Protein AF-A0A2M8CKU1-F1 (afdb_monomer)

Foldseek 3Di:
DVVQLVVLVVVCVVVVDDPLQAQEEEEEEAQADDDAPDQHHPPPPHPQVVSCVSNVHPNPNYYGHYDNDPPCRQVVQVVVVVVCVVVVNTDHYHYTYDYDCVRNDDPD

Secondary structure (DSSP, 8-state):
-HHHHHHHHHHHHHHT--GGG-SEEEEEESS-EE-TT--SEE-SS-HHHHHHHHTT---TTSEEEEEE--TTHHHHHHHHHHHHHHTTS-S-EEEEE---GGGTS---

Sequence (108 aa):
SDIGAISAKLAIEDAGIDPETLDQIIVAHNFGDVRKGTIQTDVLPSLAARIKNSLGIENTSCVAYDILFGCPGWVQGIIQAYAFIQAGMAKKCLVIAAETLSRVIDMH

Radius of gyration: 14.13 Å; Cα contacts (8 Å, |Δi|>4): 173; chains: 1; bounding box: 40×22×40 Å

Solvent-accessible surface area (backbone atoms only — not comparable to full-atom values): 6179 Å² total; per-residue (Å²): 76,67,72,47,32,56,53,48,52,52,52,39,60,75,68,72,55,66,72,65,67,37,36,31,34,36,27,18,27,72,63,63,36,60,52,85,99,40,85,60,56,52,62,79,73,34,53,20,44,52,24,40,57,73,71,67,51,75,50,80,76,35,47,51,38,64,42,80,54,53,93,58,14,52,60,53,38,51,53,50,47,51,52,34,40,76,69,68,75,33,89,34,67,48,72,44,68,51,82,61,64,87,61,68,60,80,95,122

Mean predicted aligned error: 3.03 Å

Structure (mmCIF, N/CA/C/O backbone):
data_AF-A0A2M8CKU1-F1
#
_entry.id   AF-A0A2M8CKU1-F1
#
loop_
_atom_site.group_PDB
_atom_site.id
_atom_site.type_symbol
_atom_site.label_atom_id
_atom_site.label_alt_id
_atom_site.label_comp_id
_atom_site.label_asym_id
_atom_site.label_entity_id
_atom_site.label_seq_id
_atom_site.pdbx_PDB_ins_code
_atom_site.Cartn_x
_atom_site.Cartn_y
_atom_site.Cartn_z
_atom_site.occupancy
_atom_site.B_iso_or_equiv
_atom_site.auth_seq_id
_atom_site.auth_comp_id
_atom_site.auth_asym_id
_atom_site.auth_atom_id
_atom_site.pdbx_PDB_model_num
ATOM 1 N N . SER A 1 1 ? 3.282 2.635 -10.894 1.00 88.25 1 SER A N 1
ATOM 2 C CA . SER A 1 1 ? 2.120 2.533 -9.970 1.00 88.25 1 SER A CA 1
ATOM 3 C C . SER A 1 1 ? 0.936 1.727 -10.510 1.00 88.25 1 SER A C 1
ATOM 5 O O . SER A 1 1 ? 0.215 1.138 -9.714 1.00 88.25 1 SER A O 1
ATOM 7 N N . ASP A 1 2 ? 0.707 1.686 -11.825 1.00 94.69 2 ASP A N 1
ATOM 8 C CA . ASP A 1 2 ? -0.562 1.224 -12.423 1.00 94.69 2 ASP A CA 1
ATOM 9 C C . ASP A 1 2 ? -0.950 -0.222 -12.083 1.00 94.69 2 ASP A C 1
ATOM 11 O O . ASP A 1 2 ? -2.083 -0.481 -11.688 1.00 94.69 2 ASP A O 1
ATOM 15 N N . ILE A 1 3 ? -0.000 -1.163 -12.160 1.00 95.31 3 ILE A N 1
ATOM 16 C CA . ILE A 1 3 ? -0.246 -2.575 -11.806 1.00 95.31 3 ILE A CA 1
ATOM 17 C C . ILE A 1 3 ? -0.684 -2.693 -10.338 1.00 95.31 3 ILE A C 1
ATOM 19 O O . ILE A 1 3 ? -1.583 -3.469 -10.026 1.00 95.31 3 ILE A O 1
ATOM 23 N N . GLY A 1 4 ? -0.089 -1.881 -9.457 1.00 96.94 4 GLY A N 1
ATOM 24 C CA . GLY A 1 4 ? -0.454 -1.819 -8.044 1.00 96.94 4 GLY A CA 1
ATOM 25 C C . GLY A 1 4 ? -1.846 -1.229 -7.809 1.00 96.94 4 GLY A C 1
ATOM 26 O O . GLY A 1 4 ? -2.547 -1.682 -6.916 1.00 96.94 4 GLY A O 1
ATOM 27 N N . ALA A 1 5 ? -2.285 -0.263 -8.621 1.00 98.06 5 ALA A N 1
ATOM 28 C CA . ALA A 1 5 ? -3.642 0.279 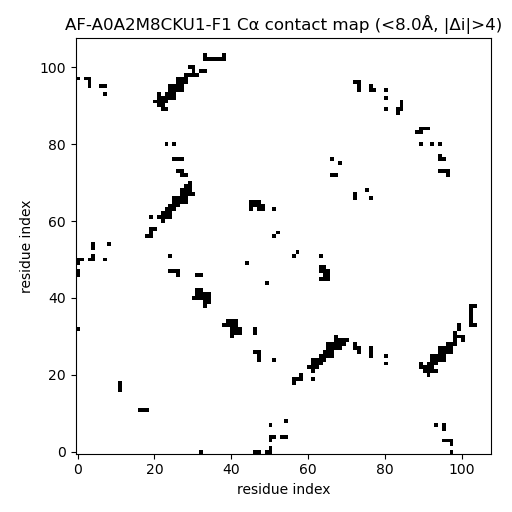-8.531 1.00 98.06 5 ALA A CA 1
ATOM 29 C C . ALA A 1 5 ? -4.695 -0.737 -8.997 1.00 98.06 5 ALA A C 1
ATOM 31 O O . ALA A 1 5 ? -5.739 -0.882 -8.365 1.00 98.06 5 ALA A O 1
ATOM 32 N N . ILE A 1 6 ? -4.399 -1.485 -10.065 1.00 98.12 6 ILE A N 1
ATOM 33 C CA . ILE A 1 6 ? -5.271 -2.559 -10.557 1.00 98.12 6 ILE A CA 1
ATOM 34 C C . ILE A 1 6 ? -5.404 -3.663 -9.501 1.00 98.12 6 ILE A C 1
ATOM 36 O O . ILE A 1 6 ? -6.522 -4.056 -9.174 1.00 98.12 6 ILE A O 1
ATOM 40 N N . SER A 1 7 ? -4.289 -4.141 -8.935 1.00 97.69 7 SER A N 1
ATOM 41 C CA . SER A 1 7 ? -4.329 -5.188 -7.906 1.00 97.69 7 SER A CA 1
ATOM 42 C C . SER A 1 7 ? -5.006 -4.716 -6.620 1.00 97.69 7 SER A C 1
ATOM 44 O O . SER A 1 7 ? -5.789 -5.465 -6.041 1.00 97.69 7 SER A O 1
ATOM 46 N N . ALA A 1 8 ? -4.773 -3.467 -6.209 1.00 98.31 8 ALA A N 1
ATOM 47 C CA . ALA A 1 8 ? -5.449 -2.853 -5.072 1.00 98.31 8 ALA A CA 1
ATOM 48 C C . ALA A 1 8 ? -6.969 -2.829 -5.241 1.00 98.31 8 ALA A C 1
ATOM 50 O O . ALA A 1 8 ? -7.691 -3.226 -4.331 1.00 98.31 8 ALA A O 1
ATOM 51 N N . LYS A 1 9 ? -7.450 -2.401 -6.413 1.00 98.44 9 LYS A N 1
ATOM 52 C CA . LYS A 1 9 ? -8.881 -2.367 -6.718 1.00 98.44 9 LYS A CA 1
ATOM 53 C C . LYS A 1 9 ? -9.506 -3.759 -6.607 1.00 98.44 9 LYS A C 1
ATOM 55 O O . LYS A 1 9 ? -10.509 -3.909 -5.922 1.00 98.44 9 LYS A O 1
ATOM 60 N N . LEU A 1 10 ? -8.873 -4.769 -7.209 1.00 98.50 10 LEU A N 1
ATOM 61 C CA . LEU A 1 10 ? -9.346 -6.156 -7.138 1.00 98.50 10 LEU A CA 1
ATOM 62 C C . LEU A 1 10 ? -9.376 -6.682 -5.695 1.00 98.50 10 LEU A C 1
ATOM 64 O O . LEU A 1 10 ? -10.339 -7.331 -5.308 1.00 98.50 10 LEU A O 1
ATOM 68 N N . ALA A 1 11 ? -8.355 -6.377 -4.889 1.00 98.38 11 ALA A N 1
ATOM 69 C CA . ALA A 1 11 ? -8.302 -6.794 -3.488 1.00 98.38 11 ALA A CA 1
ATOM 70 C C . ALA A 1 11 ? -9.384 -6.119 -2.626 1.00 98.38 11 ALA A C 1
ATOM 72 O O . ALA A 1 11 ? -9.960 -6.755 -1.747 1.00 98.38 11 ALA A O 1
ATOM 73 N N . ILE A 1 12 ? -9.673 -4.838 -2.874 1.00 98.44 12 ILE A N 1
ATOM 74 C CA . ILE A 1 12 ? -10.742 -4.097 -2.188 1.00 98.44 12 ILE A CA 1
ATOM 75 C C . 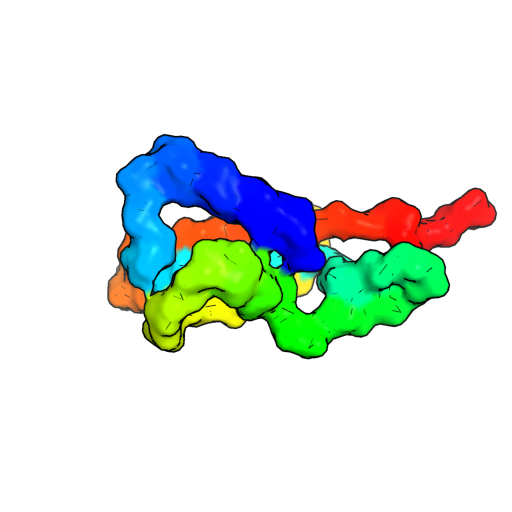ILE A 1 12 ? -12.117 -4.668 -2.559 1.00 98.44 12 ILE A C 1
ATOM 77 O O . ILE A 1 12 ? -12.947 -4.878 -1.674 1.00 98.44 12 ILE A O 1
ATOM 81 N N . GLU A 1 13 ? -12.344 -4.937 -3.849 1.00 98.44 13 GLU A N 1
ATOM 82 C CA . GLU A 1 13 ? -13.583 -5.542 -4.353 1.00 98.44 13 GLU A CA 1
ATOM 83 C C . GLU A 1 13 ? -13.805 -6.946 -3.771 1.00 98.44 13 GLU A C 1
ATOM 85 O O . GLU A 1 13 ? -14.898 -7.231 -3.287 1.00 98.44 13 GLU A O 1
ATOM 90 N N . ASP A 1 14 ? -12.767 -7.789 -3.744 1.00 98.62 14 ASP A N 1
ATOM 91 C CA . ASP A 1 14 ? -12.809 -9.140 -3.162 1.00 98.62 14 ASP A CA 1
ATOM 92 C C . ASP A 1 14 ? -13.100 -9.116 -1.652 1.00 98.62 14 ASP A C 1
ATOM 94 O O . ASP A 1 14 ? -13.905 -9.898 -1.148 1.00 98.62 14 ASP A O 1
ATOM 98 N N . ALA A 1 15 ? -12.514 -8.159 -0.927 1.00 98.19 15 ALA A N 1
ATOM 99 C CA . ALA A 1 15 ? -12.775 -7.968 0.497 1.00 98.19 15 ALA A CA 1
ATOM 100 C C . ALA A 1 15 ? -14.175 -7.393 0.795 1.00 98.19 15 ALA A C 1
ATOM 102 O O . ALA A 1 15 ? -14.614 -7.435 1.947 1.00 98.19 15 ALA A O 1
ATOM 103 N N . GLY A 1 16 ? -14.869 -6.833 -0.205 1.00 98.06 16 GLY A N 1
ATOM 104 C CA . GLY A 1 16 ? -16.197 -6.237 -0.049 1.00 98.06 16 GLY A CA 1
ATOM 105 C C . GLY A 1 16 ? -16.230 -5.043 0.912 1.00 98.06 16 GLY A C 1
ATOM 106 O O . GLY A 1 16 ? -17.226 -4.842 1.609 1.00 98.06 16 GLY A O 1
ATOM 107 N N . ILE A 1 17 ? -15.136 -4.279 0.997 1.00 98.06 17 ILE A N 1
ATOM 108 C CA . ILE A 1 17 ? -15.009 -3.139 1.915 1.00 98.06 17 ILE A CA 1
ATOM 109 C C . ILE A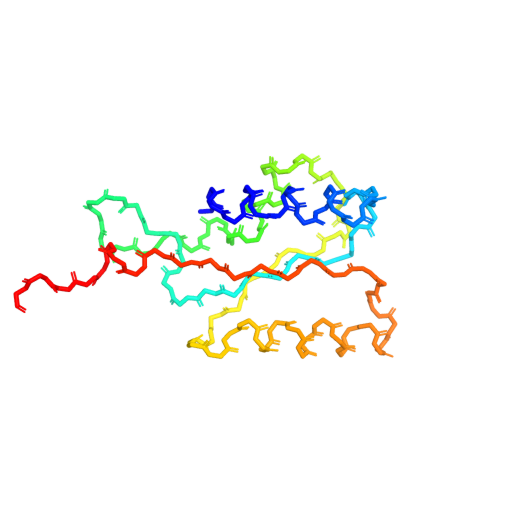 1 17 ? -15.142 -1.801 1.188 1.00 98.06 17 ILE A C 1
ATOM 111 O O . ILE A 1 17 ? -14.818 -1.674 0.011 1.00 98.06 17 ILE A O 1
ATOM 115 N N . ASP A 1 18 ? -15.554 -0.775 1.930 1.00 98.12 18 ASP A N 1
ATOM 116 C CA . ASP A 1 18 ? -15.452 0.612 1.482 1.00 98.12 18 ASP A CA 1
ATOM 117 C C . ASP A 1 18 ? -13.974 1.062 1.511 1.00 98.12 18 ASP A C 1
ATOM 119 O O . ASP A 1 18 ? -13.360 1.035 2.592 1.00 98.12 18 ASP A O 1
ATOM 123 N N . PRO A 1 19 ? -13.384 1.463 0.365 1.00 98.00 19 PRO A N 1
ATOM 124 C CA . PRO A 1 19 ? -11.991 1.898 0.290 1.00 98.00 19 PRO A CA 1
ATOM 125 C C . PRO A 1 19 ? -11.682 3.125 1.159 1.00 98.00 19 PRO A C 1
ATOM 127 O O . PRO A 1 19 ? -10.550 3.256 1.624 1.00 98.00 19 PRO A O 1
ATOM 130 N N . GLU A 1 20 ? -12.669 3.975 1.463 1.00 98.31 20 GLU A N 1
ATOM 131 C CA . GLU A 1 20 ? -12.485 5.135 2.349 1.00 98.31 20 GLU A CA 1
ATOM 132 C C . GLU A 1 20 ? -12.203 4.731 3.803 1.00 98.31 20 GLU A C 1
ATOM 134 O O . GLU A 1 20 ? -11.693 5.521 4.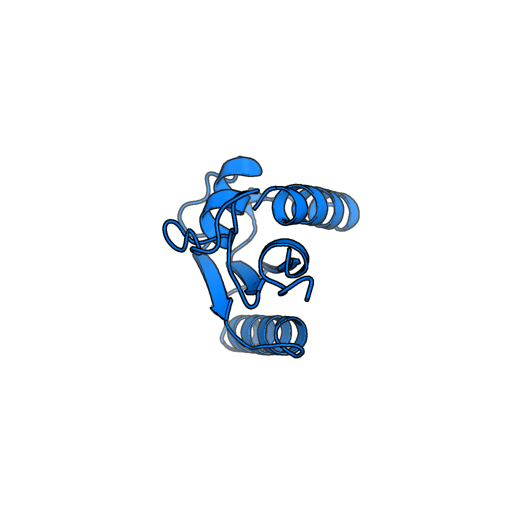598 1.00 98.31 20 GLU A O 1
ATOM 139 N N . THR A 1 21 ? -12.482 3.475 4.162 1.00 98.25 21 THR A N 1
ATOM 140 C CA . THR A 1 21 ? -12.247 2.942 5.510 1.00 98.25 21 THR A CA 1
ATOM 141 C C . THR A 1 21 ? -10.852 2.349 5.715 1.00 98.25 21 THR A C 1
ATOM 143 O O . THR A 1 21 ? -10.597 1.769 6.773 1.00 98.25 21 THR A O 1
ATOM 146 N N . LEU A 1 22 ? -9.972 2.443 4.713 1.00 98.44 22 LEU A N 1
ATOM 147 C CA . LEU A 1 22 ? -8.564 2.083 4.846 1.00 98.44 22 LEU A CA 1
ATOM 148 C C . LEU A 1 22 ? -7.834 3.121 5.705 1.00 98.44 22 LEU A C 1
ATOM 150 O O . LEU A 1 22 ? -7.960 4.323 5.491 1.00 98.44 22 LEU A O 1
ATOM 154 N N . ASP A 1 23 ? -7.030 2.647 6.652 1.00 98.44 23 ASP A N 1
ATOM 155 C CA . ASP A 1 23 ? -6.175 3.499 7.484 1.00 98.44 23 ASP A CA 1
ATOM 156 C C . ASP A 1 23 ? -4.758 3.597 6.905 1.00 98.44 23 ASP A C 1
ATOM 158 O O . ASP A 1 23 ? -4.054 4.587 7.119 1.00 98.44 23 ASP A O 1
ATOM 162 N N . GLN A 1 24 ? -4.318 2.566 6.175 1.00 98.25 24 GLN A N 1
ATOM 163 C CA . GLN A 1 24 ? -2.981 2.504 5.592 1.00 98.25 24 GLN A CA 1
ATOM 164 C C . GLN A 1 24 ? -2.961 1.828 4.220 1.00 98.25 24 GLN A C 1
ATOM 166 O O . GLN A 1 24 ? -3.637 0.822 4.001 1.00 98.25 24 GLN A O 1
ATOM 171 N N . ILE A 1 25 ? -2.109 2.340 3.332 1.00 98.56 25 ILE A N 1
ATOM 172 C CA . ILE A 1 25 ? -1.716 1.704 2.071 1.00 98.56 25 ILE A CA 1
ATOM 173 C C . ILE A 1 25 ? -0.194 1.569 2.081 1.00 98.56 25 ILE A C 1
ATOM 175 O O . ILE A 1 25 ? 0.524 2.570 2.064 1.00 98.56 25 ILE A O 1
ATOM 179 N N . ILE A 1 26 ? 0.288 0.331 2.114 1.00 98.44 26 ILE A N 1
ATOM 180 C CA . ILE A 1 26 ? 1.707 -0.013 2.216 1.00 98.44 26 ILE A CA 1
ATOM 181 C C . ILE A 1 26 ? 2.131 -0.6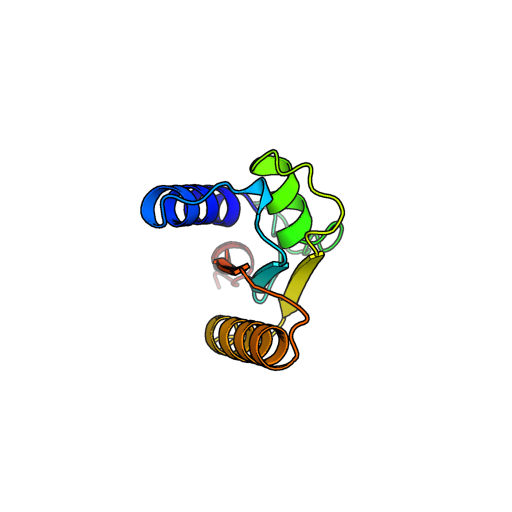64 0.904 1.00 98.44 26 ILE A C 1
ATOM 183 O O . ILE A 1 26 ? 1.610 -1.723 0.551 1.00 98.44 26 ILE A O 1
ATOM 187 N N . VAL A 1 27 ? 3.078 -0.062 0.185 1.00 97.75 27 VAL A N 1
ATOM 188 C CA . VAL A 1 27 ? 3.580 -0.623 -1.080 1.00 97.75 27 VAL A CA 1
ATOM 189 C C . VAL A 1 27 ? 5.010 -1.114 -0.926 1.00 97.75 27 VAL A C 1
ATOM 191 O O . VAL A 1 27 ? 5.931 -0.328 -0.726 1.00 97.75 27 VAL A O 1
ATOM 194 N N . ALA A 1 28 ? 5.207 -2.420 -1.072 1.00 96.88 28 ALA A N 1
ATOM 195 C CA . ALA A 1 28 ? 6.518 -3.042 -1.146 1.00 96.88 28 ALA A CA 1
ATOM 196 C C . ALA A 1 28 ? 7.039 -3.070 -2.585 1.00 96.88 28 ALA A C 1
ATOM 198 O O . ALA A 1 28 ? 6.379 -3.606 -3.481 1.00 96.88 28 ALA A O 1
ATOM 199 N N . HIS A 1 29 ? 8.241 -2.529 -2.791 1.00 94.00 29 HIS A N 1
ATOM 200 C CA . HIS A 1 29 ? 8.931 -2.520 -4.083 1.00 94.00 29 HIS A CA 1
ATOM 201 C C . HIS A 1 29 ? 10.455 -2.480 -3.904 1.00 94.00 29 HIS A C 1
ATOM 203 O O . HIS A 1 29 ? 10.949 -2.271 -2.796 1.00 94.00 29 HIS A O 1
ATOM 209 N N . ASN A 1 30 ? 11.207 -2.698 -4.983 1.00 91.31 30 ASN A N 1
ATOM 210 C CA . ASN A 1 30 ? 12.671 -2.624 -4.976 1.00 91.31 30 ASN A CA 1
ATOM 211 C C . ASN A 1 30 ? 13.189 -1.418 -5.760 1.00 91.31 30 ASN A C 1
ATOM 213 O O . ASN A 1 30 ? 14.145 -0.778 -5.329 1.00 91.31 30 ASN A O 1
ATOM 217 N N . PHE A 1 31 ? 12.568 -1.118 -6.904 1.00 88.62 31 PHE A N 1
ATOM 218 C CA . PHE A 1 31 ? 13.050 -0.104 -7.850 1.00 88.62 31 PHE A CA 1
ATOM 219 C C . PHE A 1 31 ? 12.067 1.043 -8.097 1.00 88.62 31 PHE A C 1
ATOM 221 O O . PHE A 1 31 ? 12.312 1.872 -8.969 1.00 88.62 31 PHE A O 1
ATOM 228 N N . GLY A 1 32 ? 10.976 1.132 -7.339 1.00 89.56 32 GLY A N 1
ATOM 229 C CA . GLY A 1 32 ? 9.963 2.179 -7.470 1.00 89.56 32 GLY A CA 1
ATOM 230 C C . GLY 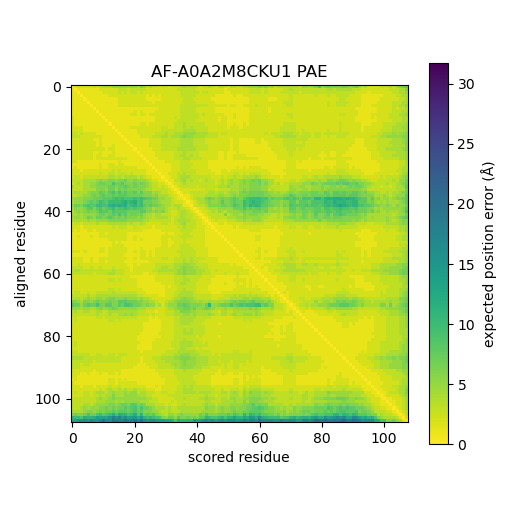A 1 32 ? 9.277 2.193 -8.833 1.00 89.56 32 GLY A C 1
ATOM 231 O O . GLY A 1 32 ? 9.093 1.155 -9.470 1.00 89.56 32 GLY A O 1
ATOM 232 N N . ASP A 1 33 ? 8.850 3.378 -9.274 1.00 89.69 33 ASP A N 1
ATOM 233 C CA . ASP A 1 33 ? 8.243 3.538 -10.594 1.00 89.69 33 ASP A CA 1
ATOM 234 C C . ASP A 1 33 ? 9.325 3.769 -11.651 1.00 89.69 33 ASP A C 1
ATOM 236 O O . ASP A 1 33 ? 9.925 4.844 -11.719 1.00 89.69 33 ASP A O 1
ATOM 240 N N . VAL A 1 34 ? 9.578 2.768 -12.494 1.00 89.56 34 VAL A N 1
ATOM 241 C CA . VAL A 1 34 ? 10.537 2.889 -13.597 1.00 89.56 34 VAL A CA 1
ATOM 242 C C . VAL A 1 34 ? 9.784 3.060 -14.908 1.00 89.56 34 VAL A C 1
ATOM 244 O O . VAL A 1 34 ? 9.097 2.158 -15.412 1.00 89.56 34 VAL A O 1
ATOM 247 N N . ARG A 1 35 ? 9.920 4.243 -15.511 1.00 85.56 35 ARG A N 1
ATOM 248 C CA . ARG A 1 35 ? 9.312 4.518 -16.816 1.00 85.56 35 ARG A CA 1
ATOM 249 C C . ARG A 1 35 ? 10.053 3.740 -17.898 1.00 85.56 35 ARG A C 1
ATOM 251 O O . ARG A 1 35 ? 11.273 3.595 -17.869 1.00 85.56 35 ARG A O 1
ATOM 258 N N . LYS A 1 36 ? 9.303 3.213 -18.866 1.00 83.00 36 LYS A N 1
ATOM 259 C CA . LYS A 1 36 ? 9.875 2.453 -19.982 1.00 83.00 36 LYS A CA 1
ATOM 260 C C . LYS A 1 36 ? 10.882 3.332 -20.735 1.00 83.00 36 LYS A C 1
ATOM 262 O O . LYS A 1 36 ? 10.560 4.468 -21.065 1.00 83.00 36 LYS A O 1
ATOM 267 N N . GLY A 1 37 ? 12.066 2.790 -21.017 1.00 83.12 37 GLY A N 1
ATOM 268 C CA . GLY A 1 37 ? 13.144 3.522 -21.691 1.00 83.12 37 GLY A CA 1
ATOM 269 C C . GLY A 1 37 ? 13.953 4.443 -20.773 1.00 83.12 37 GLY A C 1
ATOM 270 O O . GLY A 1 37 ? 14.747 5.237 -21.266 1.00 83.12 37 GLY A O 1
ATOM 271 N N . THR A 1 38 ? 13.761 4.347 -19.456 1.00 83.94 38 THR A N 1
ATOM 272 C CA . THR A 1 38 ? 14.553 5.069 -18.454 1.00 83.94 38 THR A CA 1
ATOM 273 C C . THR A 1 38 ? 15.152 4.080 -17.461 1.00 83.94 38 THR A C 1
ATOM 275 O O . THR A 1 38 ? 14.575 3.022 -17.228 1.00 83.94 38 THR A O 1
ATOM 278 N N . ILE A 1 39 ? 16.288 4.443 -16.867 1.00 77.88 39 ILE A N 1
ATOM 279 C CA . ILE A 1 39 ? 16.940 3.670 -15.793 1.00 77.88 39 ILE A CA 1
ATOM 280 C C . ILE A 1 39 ? 16.750 4.312 -14.414 1.00 77.88 39 ILE A C 1
ATOM 282 O O . ILE A 1 39 ? 17.173 3.764 -13.403 1.00 77.88 39 ILE A O 1
ATOM 286 N N . GLN A 1 40 ? 16.152 5.504 -14.375 1.00 84.69 40 GLN A N 1
ATOM 287 C CA . GLN A 1 40 ? 15.988 6.279 -13.156 1.00 84.69 40 GLN A CA 1
ATOM 288 C C . GLN A 1 40 ? 14.619 6.006 -12.541 1.00 84.69 40 GLN A C 1
ATOM 290 O O . GLN A 1 40 ? 13.590 6.116 -13.210 1.00 84.69 40 GLN A O 1
ATOM 295 N N . THR A 1 41 ? 14.617 5.692 -11.251 1.00 87.44 41 THR A N 1
ATOM 296 C CA . THR A 1 41 ? 13.394 5.555 -10.467 1.00 87.44 41 THR A CA 1
ATOM 297 C C . THR A 1 41 ? 12.739 6.910 -10.229 1.00 87.44 41 THR A C 1
ATOM 299 O O . THR A 1 41 ? 13.377 7.861 -9.775 1.00 87.44 41 THR A O 1
ATOM 302 N N . ASP A 1 42 ? 11.433 6.966 -10.459 1.00 87.75 42 ASP A N 1
ATOM 303 C CA . ASP A 1 42 ? 10.566 8.076 -10.087 1.00 87.75 42 ASP A CA 1
ATOM 304 C C . ASP A 1 42 ? 9.984 7.819 -8.681 1.00 87.75 42 ASP A C 1
ATOM 306 O O . ASP A 1 42 ? 9.007 7.090 -8.511 1.00 87.75 42 ASP A O 1
ATOM 310 N N . VAL A 1 43 ? 10.664 8.356 -7.658 1.00 84.88 43 VAL A N 1
ATOM 311 C CA . VAL A 1 43 ? 10.414 8.051 -6.231 1.00 84.88 43 VAL A CA 1
ATOM 312 C C . VAL A 1 43 ? 9.319 8.931 -5.613 1.00 84.88 43 VAL A C 1
ATOM 314 O O . VAL A 1 43 ? 8.684 8.528 -4.639 1.00 84.88 43 VAL A O 1
ATOM 317 N N . LEU A 1 44 ? 9.105 10.146 -6.134 1.00 91.25 44 LEU A N 1
ATOM 318 C CA . LEU A 1 44 ? 8.204 11.134 -5.534 1.00 91.25 44 LEU A CA 1
ATOM 319 C C . LEU A 1 44 ? 7.124 11.584 -6.524 1.00 91.25 44 LEU A C 1
ATOM 321 O O . LEU A 1 44 ? 7.452 11.983 -7.638 1.00 91.25 44 LEU A O 1
ATOM 325 N N . PRO A 1 45 ? 5.834 11.568 -6.140 1.00 93.31 45 PRO A N 1
ATOM 326 C CA . PRO A 1 45 ? 5.282 11.008 -4.897 1.00 93.31 45 PRO A CA 1
ATOM 327 C C . PRO A 1 45 ? 5.451 9.480 -4.821 1.00 93.31 45 PRO A C 1
ATOM 329 O O . PRO A 1 45 ? 5.652 8.847 -5.859 1.00 93.31 45 PRO A O 1
ATOM 332 N N . SER A 1 46 ? 5.334 8.912 -3.612 1.00 95.75 46 SER A N 1
ATOM 333 C CA . SER A 1 46 ? 5.434 7.463 -3.371 1.00 95.75 46 SER A CA 1
ATOM 334 C C . SER A 1 46 ? 4.461 6.665 -4.244 1.00 95.75 46 SER A C 1
ATOM 336 O O . SER A 1 46 ? 3.396 7.166 -4.630 1.00 95.75 46 SER A O 1
ATOM 338 N N . LEU A 1 47 ? 4.791 5.406 -4.540 1.00 96.38 47 LEU A N 1
ATOM 339 C CA . LEU A 1 47 ? 3.897 4.519 -5.286 1.00 96.38 47 LEU A CA 1
ATOM 340 C C . LEU A 1 47 ? 2.553 4.363 -4.572 1.00 96.38 47 LEU A C 1
ATOM 342 O O . LEU A 1 47 ? 1.511 4.430 -5.223 1.00 96.38 47 LEU A O 1
ATOM 346 N N . ALA A 1 48 ? 2.569 4.224 -3.247 1.00 97.81 48 ALA A N 1
ATOM 347 C CA . ALA A 1 48 ? 1.368 4.156 -2.426 1.00 97.81 48 ALA A CA 1
ATOM 348 C C . ALA A 1 48 ? 0.474 5.391 -2.590 1.00 97.81 48 ALA A C 1
ATOM 350 O O . ALA A 1 48 ? -0.736 5.249 -2.760 1.00 97.81 48 ALA A O 1
ATOM 351 N N . ALA A 1 49 ? 1.047 6.600 -2.597 1.00 97.62 49 ALA A N 1
ATOM 352 C CA . ALA A 1 49 ? 0.278 7.829 -2.787 1.00 97.62 49 ALA A CA 1
ATOM 353 C C . ALA A 1 49 ? -0.321 7.920 -4.200 1.00 97.62 49 ALA A C 1
ATOM 355 O O . ALA A 1 49 ? -1.480 8.307 -4.356 1.00 97.62 49 ALA A O 1
ATOM 356 N N . ARG A 1 50 ? 0.430 7.504 -5.231 1.00 97.69 50 ARG A N 1
ATOM 357 C CA . ARG A 1 50 ? -0.078 7.416 -6.614 1.00 97.69 50 ARG A CA 1
ATOM 358 C C . ARG A 1 50 ? -1.242 6.432 -6.720 1.00 97.69 50 ARG A C 1
ATOM 360 O O . ARG A 1 50 ? -2.240 6.738 -7.366 1.00 97.69 50 ARG A O 1
ATOM 367 N N . ILE A 1 51 ? -1.126 5.272 -6.072 1.00 98.25 51 ILE A N 1
ATOM 368 C CA . ILE A 1 51 ? -2.174 4.246 -6.043 1.00 98.25 51 ILE A CA 1
ATOM 369 C C . ILE A 1 51 ? -3.409 4.763 -5.305 1.00 98.25 51 ILE A C 1
ATOM 371 O O . ILE A 1 51 ? -4.501 4.678 -5.855 1.00 98.25 51 ILE A O 1
ATOM 375 N N . LYS A 1 52 ? -3.244 5.373 -4.125 1.00 98.44 52 LYS A N 1
ATOM 376 C CA . LYS A 1 52 ? -4.339 6.004 -3.373 1.00 98.44 52 LYS A CA 1
ATOM 377 C C . LYS A 1 52 ? -5.126 6.990 -4.240 1.00 98.44 52 LYS A C 1
ATOM 379 O O . LYS A 1 52 ? -6.346 6.892 -4.327 1.00 98.44 52 LYS A O 1
ATOM 384 N N . ASN A 1 53 ? -4.418 7.883 -4.936 1.00 98.12 53 ASN A N 1
ATOM 385 C CA . ASN A 1 53 ? -5.024 8.832 -5.867 1.00 98.12 53 ASN A CA 1
ATOM 386 C C . ASN A 1 53 ? -5.738 8.125 -7.033 1.00 98.12 53 ASN A C 1
ATOM 388 O O . ASN A 1 53 ? -6.849 8.495 -7.392 1.00 98.12 53 ASN A O 1
ATOM 392 N N . SER A 1 54 ? -5.129 7.084 -7.610 1.00 98.06 54 SER A N 1
ATOM 393 C CA . SER A 1 54 ? -5.733 6.310 -8.705 1.00 98.06 54 SER A CA 1
ATOM 394 C C . SER A 1 54 ? -6.990 5.539 -8.291 1.00 98.06 54 SER A C 1
ATOM 396 O O . SER A 1 54 ? -7.828 5.267 -9.147 1.00 98.06 54 SER A O 1
ATOM 398 N N . LEU A 1 55 ? -7.104 5.155 -7.018 1.00 98.00 55 LEU A N 1
ATOM 399 C CA . LEU A 1 55 ? -8.287 4.502 -6.454 1.00 98.00 55 LEU A CA 1
ATOM 400 C C . LEU A 1 55 ? -9.395 5.504 -6.098 1.00 98.00 55 LEU A C 1
ATOM 402 O O . LEU A 1 55 ? -10.496 5.077 -5.771 1.00 98.00 55 LEU A O 1
ATOM 406 N N . GLY A 1 56 ? -9.114 6.811 -6.167 1.00 97.88 56 GLY A N 1
ATOM 407 C CA . GLY A 1 56 ? -10.056 7.861 -5.786 1.00 97.88 56 GLY A CA 1
ATOM 408 C C . GLY A 1 56 ? -10.284 7.962 -4.279 1.00 97.88 56 GLY A C 1
ATOM 409 O O . GLY A 1 56 ? -11.326 8.460 -3.883 1.00 97.88 56 GLY A O 1
ATOM 410 N N . ILE A 1 57 ? -9.341 7.482 -3.455 1.00 98.31 57 ILE A N 1
ATOM 411 C CA . ILE A 1 57 ? -9.486 7.505 -1.994 1.00 98.31 57 ILE A CA 1
ATOM 412 C C . ILE A 1 57 ? -9.206 8.914 -1.471 1.00 98.31 57 ILE A C 1
ATOM 414 O O . ILE A 1 57 ? -8.054 9.370 -1.486 1.00 98.31 57 ILE A O 1
ATOM 418 N N . GLU A 1 58 ? -10.239 9.582 -0.968 1.00 97.88 58 GLU A N 1
ATOM 419 C CA . GLU A 1 58 ? -10.172 10.971 -0.500 1.00 97.88 58 GLU A CA 1
ATOM 420 C C . GLU A 1 58 ? -9.795 11.090 0.984 1.00 97.88 58 GLU A C 1
ATOM 422 O O . GLU A 1 58 ? -9.281 12.129 1.407 1.00 97.88 58 GLU A O 1
ATOM 427 N N . ASN A 1 59 ? -9.978 10.027 1.776 1.00 97.12 59 ASN A N 1
ATOM 428 C CA . ASN A 1 59 ? -9.670 10.001 3.204 1.00 97.12 59 ASN A CA 1
ATOM 429 C C . ASN A 1 59 ? -8.226 10.447 3.487 1.00 97.12 59 ASN A C 1
ATOM 431 O O . ASN A 1 59 ? -7.255 9.714 3.274 1.00 97.12 59 ASN A O 1
ATOM 435 N N . THR A 1 60 ? -8.068 11.646 4.043 1.00 96.31 60 THR A N 1
ATOM 436 C CA . THR A 1 60 ? -6.767 12.254 4.355 1.00 96.31 60 THR A CA 1
ATOM 437 C C . THR A 1 60 ? -6.030 11.566 5.502 1.00 96.31 60 THR A C 1
ATOM 439 O O . THR A 1 60 ? -4.807 11.673 5.574 1.00 96.31 60 THR A O 1
ATOM 442 N N . SER A 1 61 ? -6.739 10.817 6.351 1.00 96.94 61 SER A N 1
ATOM 443 C CA . SER A 1 61 ? -6.154 10.052 7.461 1.00 96.94 61 SER A CA 1
ATOM 444 C C . SER A 1 61 ? -5.545 8.725 7.005 1.00 96.94 61 SER A C 1
ATOM 446 O O . SER A 1 61 ? -4.711 8.170 7.714 1.00 96.94 61 SER A O 1
ATOM 448 N N . CYS A 1 62 ? -5.914 8.232 5.815 1.00 98.19 62 CYS A N 1
ATOM 449 C CA . CYS A 1 62 ? -5.311 7.039 5.229 1.00 98.19 62 CYS A CA 1
ATOM 450 C C . CYS A 1 62 ? -3.851 7.318 4.840 1.00 98.19 62 CYS A C 1
ATOM 452 O O . CYS A 1 62 ? -3.582 7.996 3.837 1.00 98.19 62 CYS A O 1
ATOM 454 N N . VAL A 1 63 ? -2.903 6.777 5.604 1.00 97.81 63 VAL A N 1
ATOM 455 C CA . VAL A 1 63 ? -1.466 6.980 5.385 1.00 97.81 63 VAL A CA 1
ATOM 456 C C . VAL A 1 63 ? -0.987 6.083 4.246 1.00 97.81 63 VAL A C 1
ATOM 458 O O . VAL A 1 63 ? -1.142 4.868 4.294 1.00 97.81 63 VAL A O 1
ATOM 461 N N . ALA A 1 64 ? -0.379 6.672 3.217 1.00 98.06 64 ALA A N 1
ATOM 462 C CA . ALA A 1 64 ? 0.126 5.942 2.058 1.00 98.06 64 ALA A CA 1
ATOM 463 C C . ALA A 1 64 ? 1.651 6.057 1.974 1.00 98.06 64 ALA A C 1
ATOM 465 O O . ALA A 1 64 ? 2.181 7.160 1.812 1.00 98.06 64 ALA A O 1
ATOM 466 N N . TYR A 1 65 ? 2.361 4.934 2.076 1.00 97.50 65 TYR A N 1
ATOM 467 C CA . TYR A 1 65 ? 3.822 4.928 2.066 1.00 97.50 65 TYR A CA 1
ATOM 468 C C . TYR A 1 65 ? 4.418 3.656 1.453 1.00 97.50 65 TYR A C 1
ATOM 470 O O . TYR A 1 65 ? 3.776 2.609 1.362 1.00 97.50 65 TYR A O 1
ATOM 478 N N . ASP A 1 66 ? 5.676 3.775 1.038 1.00 96.81 66 ASP A N 1
ATOM 479 C CA . ASP A 1 66 ? 6.420 2.699 0.396 1.00 96.81 66 ASP A CA 1
ATOM 480 C C . ASP A 1 66 ? 7.424 2.063 1.364 1.00 96.81 66 ASP A C 1
ATOM 482 O O . ASP A 1 66 ? 7.967 2.730 2.248 1.00 96.81 66 ASP A O 1
ATOM 486 N N . ILE A 1 67 ? 7.731 0.788 1.135 1.00 95.69 67 ILE A N 1
ATOM 487 C CA . ILE A 1 67 ? 8.846 0.078 1.757 1.00 95.69 67 ILE A CA 1
ATOM 488 C C . ILE A 1 67 ? 9.790 -0.456 0.676 1.00 95.69 67 ILE A C 1
ATOM 490 O O . ILE A 1 67 ? 9.417 -1.304 -0.134 1.00 95.69 67 ILE A O 1
ATOM 494 N N . LEU A 1 68 ? 11.034 0.033 0.687 1.00 93.31 68 LEU A N 1
ATOM 495 C CA . LEU A 1 68 ? 12.126 -0.534 -0.105 1.00 93.31 68 LEU A CA 1
ATOM 496 C C . LEU A 1 68 ? 12.819 -1.614 0.722 1.00 93.31 68 LEU A C 1
ATOM 498 O O . LEU A 1 68 ? 13.554 -1.297 1.658 1.00 93.31 68 LEU A O 1
ATOM 502 N N . PHE A 1 69 ? 12.548 -2.886 0.420 1.00 92.75 69 PHE A N 1
ATOM 503 C CA . PHE A 1 69 ? 12.961 -3.985 1.306 1.00 92.75 69 PHE A CA 1
ATOM 504 C C . PHE A 1 69 ? 13.389 -5.281 0.594 1.00 92.75 69 PHE A C 1
ATOM 506 O O . PHE A 1 69 ? 13.542 -6.324 1.230 1.00 92.75 69 PHE A O 1
ATOM 513 N N . GLY A 1 70 ? 13.623 -5.254 -0.719 1.00 88.69 70 GLY A N 1
ATOM 514 C CA . GLY A 1 70 ? 14.078 -6.443 -1.441 1.00 88.69 70 GLY A CA 1
ATOM 515 C C . GLY A 1 70 ? 12.972 -7.492 -1.634 1.00 88.69 70 GLY A C 1
ATOM 516 O O . GLY A 1 70 ? 11.786 -7.263 -1.387 1.00 88.69 70 GLY A O 1
ATOM 517 N N . CYS A 1 71 ? 13.381 -8.706 -2.017 1.00 86.69 71 CYS A N 1
ATOM 518 C CA . CYS A 1 71 ? 12.491 -9.855 -2.218 1.00 86.69 71 CYS A CA 1
ATOM 519 C C . CYS A 1 71 ? 11.510 -10.153 -1.058 1.00 86.69 71 CYS A C 1
ATOM 521 O O . CYS A 1 71 ? 10.369 -10.514 -1.353 1.00 86.69 71 CYS A O 1
ATOM 523 N N . PRO A 1 72 ? 11.866 -10.003 0.238 1.00 91.94 72 PRO A N 1
ATOM 524 C CA . PRO A 1 72 ? 10.919 -10.243 1.328 1.00 91.94 72 PRO A CA 1
ATOM 525 C C . PRO A 1 72 ? 10.004 -9.040 1.625 1.00 91.94 72 PRO A C 1
ATOM 527 O O . PRO A 1 72 ? 9.324 -9.033 2.650 1.00 91.94 72 PRO A O 1
ATOM 530 N N . GLY A 1 73 ? 9.966 -8.017 0.764 1.00 93.19 73 GLY A N 1
ATOM 531 C CA . GLY A 1 73 ? 9.275 -6.764 1.060 1.00 93.19 73 GLY A CA 1
ATOM 532 C C . GLY A 1 73 ? 7.784 -6.907 1.351 1.00 93.19 73 GLY A C 1
ATOM 533 O O . GLY A 1 73 ? 7.282 -6.242 2.251 1.00 93.19 73 GLY A O 1
ATOM 534 N N . TRP A 1 74 ? 7.076 -7.820 0.683 1.00 92.12 74 TRP A N 1
ATOM 535 C CA . TRP A 1 74 ? 5.654 -8.043 0.971 1.00 92.12 74 TRP A CA 1
ATOM 536 C C . TRP A 1 74 ? 5.432 -8.595 2.390 1.00 92.12 74 TRP A C 1
ATOM 538 O O . TRP A 1 74 ? 4.514 -8.158 3.081 1.00 92.12 74 TRP A O 1
ATOM 548 N N . VAL A 1 75 ? 6.312 -9.490 2.860 1.00 96.12 75 VAL A N 1
ATOM 549 C CA . VAL A 1 75 ? 6.274 -10.028 4.230 1.00 96.12 75 VAL A CA 1
ATOM 550 C C . VAL A 1 75 ? 6.524 -8.905 5.228 1.00 96.12 75 VAL A C 1
ATOM 552 O O . VAL A 1 75 ? 5.800 -8.785 6.212 1.00 96.12 75 VAL A O 1
ATOM 555 N N . GLN A 1 76 ? 7.500 -8.038 4.947 1.00 97.50 76 GLN A N 1
ATOM 556 C CA . GLN A 1 76 ? 7.772 -6.874 5.784 1.00 97.50 76 GLN A CA 1
ATOM 557 C C . GLN A 1 76 ? 6.575 -5.913 5.845 1.00 97.50 76 GLN A C 1
ATOM 559 O O . GLN A 1 76 ? 6.272 -5.387 6.915 1.00 97.50 76 GLN A O 1
ATOM 564 N N . GLY A 1 77 ? 5.858 -5.724 4.734 1.00 97.50 77 GLY A N 1
ATOM 565 C CA . GLY A 1 77 ? 4.627 -4.932 4.696 1.00 97.50 77 GLY A CA 1
ATOM 566 C C . GLY A 1 77 ? 3.527 -5.513 5.581 1.00 97.50 77 GLY A C 1
ATOM 567 O O . GLY A 1 77 ? 2.896 -4.777 6.336 1.00 97.50 77 GLY A O 1
ATOM 568 N N . ILE A 1 78 ? 3.353 -6.838 5.568 1.00 97.88 78 ILE A N 1
ATOM 569 C CA . ILE A 1 78 ? 2.415 -7.534 6.461 1.00 97.88 78 ILE A CA 1
ATOM 570 C C . ILE A 1 78 ? 2.840 -7.410 7.929 1.00 97.88 78 ILE A C 1
ATOM 572 O O . ILE A 1 78 ? 1.997 -7.131 8.779 1.00 97.88 78 ILE A O 1
ATOM 576 N N . ILE A 1 79 ? 4.130 -7.567 8.242 1.00 98.19 79 ILE A N 1
ATOM 577 C CA . ILE A 1 79 ? 4.654 -7.398 9.608 1.00 98.19 79 ILE A CA 1
ATOM 578 C C . ILE A 1 79 ? 4.373 -5.981 10.123 1.00 98.19 79 ILE A C 1
ATOM 580 O O . ILE A 1 79 ? 3.909 -5.820 11.252 1.00 98.19 79 ILE A O 1
ATOM 584 N N . GLN A 1 80 ? 4.613 -4.954 9.301 1.00 97.88 80 GLN A N 1
ATOM 585 C CA . GLN A 1 80 ? 4.314 -3.569 9.666 1.00 97.88 80 GLN A CA 1
ATOM 586 C C . GLN A 1 80 ? 2.813 -3.338 9.860 1.00 97.88 80 GLN A C 1
ATOM 588 O O . GLN A 1 80 ? 2.426 -2.801 10.896 1.00 97.88 80 GLN A O 1
ATOM 593 N N . ALA A 1 81 ? 1.969 -3.790 8.927 1.00 98.38 81 ALA A N 1
ATOM 594 C CA . ALA A 1 81 ? 0.513 -3.700 9.059 1.00 98.38 81 ALA A CA 1
ATOM 595 C C . ALA A 1 81 ? 0.024 -4.354 10.360 1.00 98.38 81 ALA A C 1
ATOM 597 O O . ALA A 1 81 ? -0.738 -3.755 11.117 1.00 98.38 81 ALA A O 1
ATOM 598 N N . TYR A 1 82 ? 0.516 -5.560 10.658 1.00 98.50 82 TYR A N 1
ATOM 599 C CA . TYR A 1 82 ? 0.198 -6.268 11.892 1.00 98.50 82 TYR A CA 1
ATOM 600 C C . TYR A 1 82 ? 0.608 -5.463 13.128 1.00 98.50 82 TYR A C 1
ATOM 602 O O . TYR A 1 82 ? -0.200 -5.295 14.039 1.00 98.50 82 TYR A O 1
ATOM 610 N N . ALA A 1 83 ? 1.826 -4.913 13.153 1.00 98.50 83 ALA A N 1
ATOM 611 C CA . ALA A 1 83 ? 2.296 -4.092 14.264 1.00 98.50 83 ALA A CA 1
ATOM 612 C C . ALA A 1 83 ? 1.418 -2.846 14.481 1.00 98.50 83 ALA A C 1
ATOM 614 O O . ALA A 1 83 ? 1.067 -2.544 15.622 1.00 98.50 83 ALA A O 1
ATOM 615 N N . PHE A 1 84 ? 1.003 -2.159 13.410 1.00 98.31 84 PHE A N 1
ATOM 616 C CA . PHE A 1 84 ? 0.104 -1.004 13.512 1.00 98.31 84 PHE A CA 1
ATOM 617 C C . PHE A 1 84 ? -1.289 -1.378 14.015 1.00 98.31 84 PHE A C 1
ATOM 619 O O . PHE A 1 84 ? -1.854 -0.646 14.830 1.00 98.31 84 PHE A O 1
ATOM 626 N N . ILE A 1 85 ? -1.820 -2.526 13.589 1.00 98.31 85 ILE A N 1
ATOM 627 C CA . ILE A 1 85 ? -3.100 -3.040 14.088 1.00 98.31 85 ILE A CA 1
ATOM 628 C C . ILE A 1 85 ? -3.003 -3.384 15.577 1.00 98.31 85 ILE A C 1
ATOM 630 O O . ILE A 1 85 ? -3.856 -2.967 16.358 1.00 98.31 85 ILE A O 1
ATOM 634 N N . GLN A 1 86 ? -1.943 -4.081 15.999 1.00 98.56 86 GLN A N 1
ATOM 635 C CA . GLN A 1 86 ? -1.727 -4.418 17.412 1.00 98.56 86 GLN A CA 1
ATOM 636 C C . GLN A 1 86 ? -1.542 -3.174 18.290 1.00 98.56 86 GLN A C 1
ATOM 638 O O . GLN A 1 86 ? -2.011 -3.145 19.425 1.00 98.56 86 GLN A O 1
ATOM 643 N N . ALA A 1 87 ? -0.903 -2.128 17.762 1.00 98.25 87 ALA A N 1
ATOM 644 C CA . ALA A 1 87 ? -0.746 -0.850 18.450 1.00 98.25 87 ALA A CA 1
ATOM 645 C C . ALA A 1 87 ? -2.032 0.005 18.473 1.00 98.25 87 ALA A C 1
ATOM 647 O O . ALA A 1 87 ? -2.036 1.078 19.074 1.00 98.25 87 ALA A O 1
ATOM 648 N N . GLY A 1 88 ? -3.112 -0.425 17.806 1.00 97.38 88 GLY A N 1
ATOM 649 C CA . GLY A 1 88 ? -4.355 0.341 17.673 1.00 97.38 88 GLY A CA 1
ATOM 650 C C . GLY A 1 88 ? -4.246 1.566 16.755 1.00 97.38 88 GLY A C 1
ATOM 651 O O . GLY A 1 88 ? -5.126 2.422 16.777 1.00 97.38 88 GLY A O 1
ATOM 652 N N . MET A 1 89 ? -3.178 1.659 15.957 1.00 97.31 89 MET A N 1
ATOM 653 C CA . MET A 1 89 ? -2.918 2.768 15.028 1.00 97.31 89 MET A CA 1
ATOM 654 C C . MET A 1 89 ? -3.599 2.586 13.667 1.00 97.31 89 MET A C 1
ATOM 656 O O . MET A 1 89 ? -3.719 3.547 12.913 1.00 97.31 89 MET A O 1
ATOM 660 N N . ALA A 1 90 ? -4.027 1.366 13.345 1.00 98.00 90 ALA A N 1
ATOM 661 C CA . ALA A 1 90 ? -4.785 1.040 12.145 1.00 98.00 90 ALA A CA 1
ATOM 662 C C . ALA A 1 90 ? -5.790 -0.079 12.448 1.00 98.00 90 ALA A C 1
ATOM 664 O O . ALA A 1 90 ? -5.579 -0.899 13.339 1.00 98.00 90 ALA A O 1
ATOM 665 N N . LYS A 1 91 ? -6.889 -0.129 11.702 1.00 97.81 91 LYS A N 1
ATOM 666 C CA . LYS A 1 91 ? -7.871 -1.220 11.712 1.00 97.81 91 LYS A CA 1
ATOM 667 C C . LYS A 1 91 ? -7.892 -1.957 10.381 1.00 97.81 91 LYS A C 1
ATOM 669 O O . LYS A 1 91 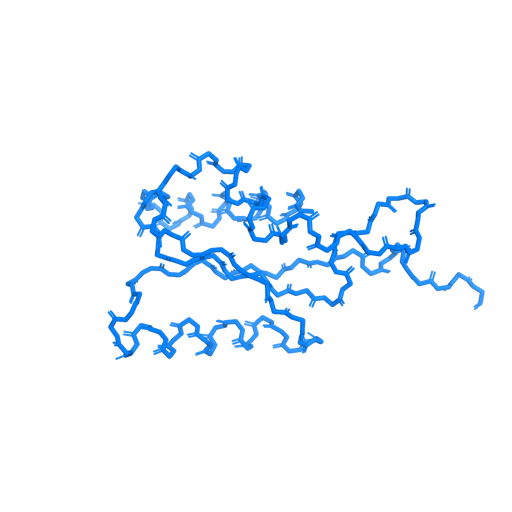? -8.090 -3.169 10.373 1.00 97.81 91 LYS A O 1
ATOM 674 N N . LYS A 1 92 ? -7.696 -1.242 9.269 1.00 98.06 92 LYS A N 1
ATOM 675 C CA . LYS A 1 92 ? -7.600 -1.824 7.928 1.00 98.06 92 LYS A CA 1
ATOM 676 C C . LYS A 1 92 ? -6.370 -1.298 7.201 1.00 98.06 92 LYS A C 1
ATOM 678 O O . LYS A 1 92 ? -6.243 -0.100 6.955 1.00 98.06 92 LYS A O 1
ATOM 683 N N . CYS A 1 93 ? -5.494 -2.216 6.819 1.00 98.38 93 CYS A N 1
ATOM 684 C CA . CYS A 1 93 ? -4.305 -1.925 6.030 1.00 98.38 93 CYS A CA 1
ATOM 685 C C . CYS A 1 93 ? -4.409 -2.654 4.691 1.00 98.38 93 CYS A C 1
ATOM 687 O O . CYS A 1 93 ? -4.680 -3.855 4.660 1.00 98.38 93 CYS A O 1
ATOM 689 N N . LEU A 1 94 ? -4.142 -1.947 3.600 1.00 98.44 94 LEU A N 1
ATOM 690 C CA . LEU A 1 94 ? -3.939 -2.537 2.286 1.00 98.44 94 LEU A CA 1
ATOM 691 C C . LEU A 1 94 ? -2.434 -2.680 2.041 1.00 98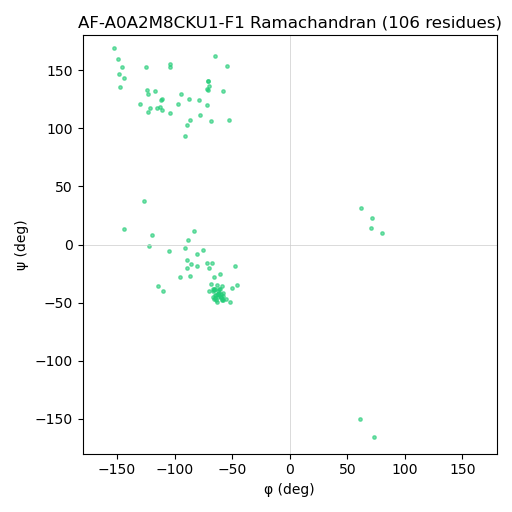.44 94 LEU A C 1
ATOM 693 O O . LEU A 1 94 ? -1.708 -1.688 2.045 1.00 98.44 94 LEU A O 1
ATOM 697 N N . VAL A 1 95 ? -1.967 -3.906 1.813 1.00 98.31 95 VAL A N 1
ATOM 698 C CA . VAL A 1 95 ? -0.560 -4.194 1.505 1.00 98.31 95 VAL A CA 1
ATOM 699 C C . VAL A 1 95 ? -0.451 -4.645 0.056 1.00 98.31 95 VAL A C 1
ATOM 701 O O . VAL A 1 95 ? -1.120 -5.587 -0.359 1.00 98.31 95 VAL A O 1
ATOM 704 N N . ILE A 1 96 ? 0.397 -3.971 -0.714 1.00 97.94 96 ILE A N 1
ATOM 705 C CA . ILE A 1 96 ? 0.581 -4.206 -2.146 1.00 97.94 96 ILE A CA 1
ATOM 706 C C . ILE A 1 96 ? 2.053 -4.506 -2.389 1.00 97.94 96 ILE A C 1
ATOM 708 O O . ILE A 1 96 ? 2.923 -3.774 -1.930 1.00 97.94 96 ILE A O 1
ATOM 712 N N . ALA A 1 97 ? 2.338 -5.550 -3.158 1.00 95.31 97 ALA A N 1
ATOM 713 C CA . ALA A 1 97 ? 3.664 -5.787 -3.709 1.00 95.31 97 ALA A CA 1
ATOM 714 C C . ALA A 1 97 ? 3.601 -5.609 -5.226 1.00 95.31 97 ALA A C 1
ATOM 716 O O . ALA A 1 97 ? 2.781 -6.246 -5.889 1.00 95.31 97 ALA A O 1
ATOM 717 N N . ALA A 1 98 ? 4.435 -4.729 -5.774 1.00 93.00 98 ALA A N 1
ATOM 718 C CA . ALA A 1 98 ? 4.476 -4.470 -7.209 1.00 93.00 98 ALA A CA 1
ATOM 719 C C . ALA A 1 98 ? 5.900 -4.128 -7.651 1.00 93.00 98 ALA A C 1
ATOM 721 O O . ALA A 1 98 ? 6.579 -3.332 -7.010 1.00 93.00 98 ALA A O 1
ATOM 722 N N . GLU A 1 99 ? 6.341 -4.715 -8.764 1.00 89.94 99 GLU A N 1
ATOM 723 C CA . GLU A 1 99 ? 7.689 -4.513 -9.291 1.00 89.94 99 GLU A CA 1
ATOM 724 C C . GLU A 1 99 ? 7.698 -4.601 -10.823 1.00 89.94 99 GLU A C 1
ATOM 726 O O . GLU A 1 99 ? 6.936 -5.356 -11.428 1.00 89.94 99 GLU A O 1
ATOM 731 N N . THR A 1 100 ? 8.580 -3.826 -11.455 1.00 90.19 100 THR A N 1
ATOM 732 C CA . THR A 1 100 ? 8.815 -3.827 -12.904 1.00 90.19 100 THR A CA 1
ATOM 733 C C . THR A 1 100 ? 10.292 -4.037 -13.243 1.00 90.19 100 THR A C 1
ATOM 735 O O . THR A 1 100 ? 10.779 -3.500 -14.235 1.00 90.19 100 THR A O 1
ATOM 738 N N . LEU A 1 101 ? 10.985 -4.884 -12.469 1.00 88.00 101 LEU A N 1
ATOM 739 C CA . LEU A 1 101 ? 12.430 -5.162 -12.551 1.00 88.00 101 LEU A CA 1
ATOM 740 C C . LEU A 1 101 ? 12.940 -5.383 -13.982 1.00 88.00 101 LEU A C 1
ATOM 742 O O . LEU A 1 101 ? 14.018 -4.924 -14.332 1.00 88.00 101 LEU A O 1
ATOM 746 N N . SER A 1 102 ? 12.122 -5.992 -14.846 1.00 89.00 102 SER A N 1
ATOM 747 C CA . SER A 1 102 ? 12.367 -6.119 -16.294 1.00 89.00 102 SER A CA 1
ATOM 748 C C . SER A 1 102 ? 12.798 -4.827 -17.016 1.00 89.00 102 SER A C 1
ATOM 750 O O . SER A 1 102 ? 13.314 -4.898 -18.123 1.00 89.00 102 SER A O 1
ATOM 752 N N . ARG A 1 103 ? 12.562 -3.647 -16.432 1.00 87.19 103 ARG A N 1
ATOM 753 C CA . ARG A 1 103 ? 12.903 -2.335 -17.000 1.00 87.19 103 ARG A CA 1
ATOM 754 C C . ARG A 1 103 ? 14.300 -1.843 -16.628 1.00 87.19 103 ARG A C 1
ATOM 756 O O . ARG A 1 103 ? 14.753 -0.879 -17.232 1.00 87.19 103 ARG A O 1
ATOM 763 N N . VAL A 1 104 ? 14.945 -2.471 -15.646 1.00 85.81 104 VAL A N 1
ATOM 764 C CA . VAL A 1 104 ? 16.256 -2.063 -15.107 1.00 85.81 104 VAL A CA 1
ATOM 765 C C . VAL A 1 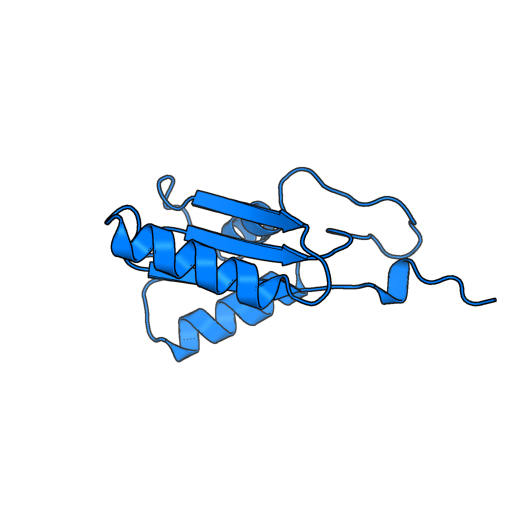104 ? 17.318 -3.157 -15.206 1.00 85.81 104 VAL A C 1
ATOM 767 O O . VAL A 1 104 ? 18.454 -2.934 -14.801 1.00 85.81 104 VAL A O 1
ATOM 770 N N . ILE A 1 105 ? 16.967 -4.338 -15.718 1.00 87.00 105 ILE A N 1
ATOM 771 C CA . ILE A 1 105 ? 17.945 -5.396 -15.985 1.00 87.00 105 ILE A CA 1
ATOM 772 C C . ILE A 1 105 ? 18.828 -5.019 -17.180 1.00 87.00 105 ILE A C 1
ATOM 774 O O . ILE A 1 105 ? 18.333 -4.480 -18.172 1.00 87.00 105 ILE A O 1
ATOM 778 N N . ASP A 1 106 ? 20.122 -5.331 -17.091 1.00 84.81 106 ASP A N 1
ATOM 779 C CA . ASP A 1 106 ? 20.990 -5.360 -18.268 1.00 84.81 106 ASP A CA 1
ATOM 780 C C . ASP A 1 106 ? 20.600 -6.566 -19.137 1.00 84.81 106 ASP A C 1
ATOM 782 O O . ASP A 1 106 ? 20.317 -7.651 -18.623 1.00 84.81 106 ASP A O 1
ATOM 786 N N . MET A 1 107 ? 20.522 -6.357 -20.449 1.00 81.56 107 MET A N 1
ATOM 787 C CA . MET A 1 107 ? 20.195 -7.406 -21.416 1.00 81.56 107 MET A CA 1
ATOM 788 C C . MET A 1 107 ? 21.439 -8.130 -21.950 1.00 81.56 107 MET A C 1
ATOM 790 O O . MET A 1 107 ? 21.285 -9.061 -22.747 1.00 81.56 107 MET A O 1
ATOM 794 N N . HIS A 1 108 ? 22.637 -7.696 -21.547 1.00 71.62 108 HIS A N 1
ATOM 795 C CA . HIS A 1 108 ? 23.927 -8.220 -21.989 1.00 71.62 108 HIS A CA 1
ATOM 796 C C . HIS A 1 108 ? 24.626 -9.084 -20.937 1.00 71.62 108 HIS A C 1
ATOM 798 O O . HIS A 1 108 ? 24.652 -8.701 -19.747 1.00 71.62 108 HIS A O 1
#

Nearest PDB structures (foldseek):
  2ebd-assembly1_B  TM=9.425E-01  e=4.012E-05  Aquifex aeolicus VF5
  5dwz-assembly1_C  TM=8.270E-01  e=1.097E-04  Pseudomonas aeruginosa
  6et3-assembly1_A  TM=8.374E-01  e=4.105E-04  Pseudomonas aeruginosa PAO1
  8tpx-assembly1_A  TM=5.984E-01  e=1.129E+00  Saccharopolyspora erythraea

pLDDT: mean 94.44, std 5.44, range [71.62, 98.62]